Protein AF-A0A3D5YR78-F1 (afdb_monomer_lite)

Sequence (75 aa):
MAQPVKKLILLVNLGSPEDLTVGAIRDFLRQFLSDQRVVGLPKLLWYPILYGIILPIRAKKLLHKYEQIWLKDHG

pLDDT: mean 90.01, std 11.06, range [40.22, 97.38]

Radius of gyration: 18.11 Å; chains: 1; bounding box: 33×43×48 Å

Structure (mmCIF, N/CA/C/O backbone):
data_AF-A0A3D5YR78-F1
#
_entry.id   AF-A0A3D5YR78-F1
#
loop_
_atom_site.group_PDB
_atom_site.id
_atom_site.type_symbol
_atom_site.label_atom_id
_atom_site.label_alt_id
_atom_site.label_comp_id
_atom_site.label_asym_id
_atom_site.label_entity_id
_atom_site.label_seq_id
_atom_site.pdbx_PDB_ins_code
_atom_site.Cartn_x
_atom_site.Cartn_y
_atom_site.Cartn_z
_atom_site.occupancy
_atom_site.B_iso_or_equiv
_atom_site.auth_seq_id
_atom_site.auth_comp_id
_atom_site.auth_asym_id
_atom_site.auth_atom_id
_atom_site.pdbx_PDB_model_num
ATOM 1 N N . MET A 1 1 ? -18.460 -26.402 37.962 1.00 57.72 1 MET A N 1
ATOM 2 C CA . MET A 1 1 ? -17.278 -26.838 37.185 1.00 57.72 1 MET A CA 1
ATOM 3 C C . MET A 1 1 ? -16.912 -25.700 36.242 1.00 57.72 1 MET A C 1
ATOM 5 O O . MET A 1 1 ? -17.762 -25.313 35.451 1.00 57.72 1 MET A O 1
ATOM 9 N N . ALA A 1 2 ? -15.738 -25.082 36.390 1.00 69.12 2 ALA A N 1
ATOM 10 C CA . ALA A 1 2 ? -15.313 -23.996 35.504 1.00 69.12 2 ALA A CA 1
ATOM 11 C C . ALA A 1 2 ? -14.922 -24.581 34.138 1.00 69.12 2 ALA A C 1
ATOM 13 O O . ALA A 1 2 ? -14.107 -25.500 34.078 1.00 69.12 2 ALA A O 1
ATOM 14 N N . GLN A 1 3 ? -15.530 -24.090 33.057 1.00 75.19 3 GLN A N 1
ATOM 15 C CA . GLN A 1 3 ? -15.195 -24.542 31.708 1.00 75.19 3 GLN A CA 1
ATOM 16 C C . GLN A 1 3 ? -13.825 -23.982 31.290 1.00 75.19 3 GLN A C 1
ATOM 18 O O . GLN A 1 3 ? -13.550 -22.809 31.559 1.00 75.19 3 GLN A O 1
ATOM 23 N N . PRO A 1 4 ? -12.954 -24.779 30.645 1.00 75.00 4 PRO A N 1
ATOM 24 C CA . PRO A 1 4 ? -11.648 -24.303 30.210 1.00 75.00 4 PRO A CA 1
ATOM 25 C C . PRO A 1 4 ? -11.812 -23.208 29.150 1.00 75.00 4 PRO A C 1
ATOM 27 O O . PRO A 1 4 ? -12.474 -23.396 28.130 1.00 75.00 4 PRO A O 1
ATOM 30 N N . VAL A 1 5 ? -11.194 -22.049 29.385 1.00 80.31 5 VAL A N 1
ATOM 31 C CA . VAL A 1 5 ? -11.197 -20.934 28.431 1.00 80.31 5 VAL A CA 1
ATOM 32 C C . VAL A 1 5 ? -10.335 -21.310 27.227 1.00 80.31 5 VAL A C 1
ATOM 34 O O . VAL A 1 5 ? -9.124 -21.507 27.350 1.00 80.31 5 VAL A O 1
ATOM 37 N N . LYS A 1 6 ? -10.955 -21.400 26.049 1.00 85.81 6 LYS A N 1
ATOM 38 C CA . LYS A 1 6 ? -10.258 -21.660 24.786 1.00 85.81 6 LYS A CA 1
ATOM 39 C C . LYS A 1 6 ? -9.508 -20.390 24.374 1.00 85.81 6 LYS A C 1
ATOM 41 O O . LYS A 1 6 ? -10.128 -19.368 24.092 1.00 85.81 6 LYS A O 1
ATOM 46 N N . LYS A 1 7 ? -8.175 -20.433 24.384 1.00 88.75 7 LYS A N 1
ATOM 47 C CA . LYS A 1 7 ? -7.329 -19.295 23.995 1.00 88.75 7 LYS A CA 1
ATOM 48 C C . LYS A 1 7 ? -7.206 -19.244 22.472 1.00 88.75 7 LYS A C 1
ATOM 50 O O . LYS A 1 7 ? -6.828 -20.239 21.860 1.00 88.75 7 LYS A O 1
ATOM 55 N N . LEU A 1 8 ? -7.514 -18.089 21.884 1.00 92.69 8 LEU A N 1
ATOM 56 C CA . LEU A 1 8 ? -7.313 -17.790 20.466 1.00 92.69 8 LEU A CA 1
ATOM 57 C C . LEU A 1 8 ? -6.158 -16.795 20.332 1.00 92.69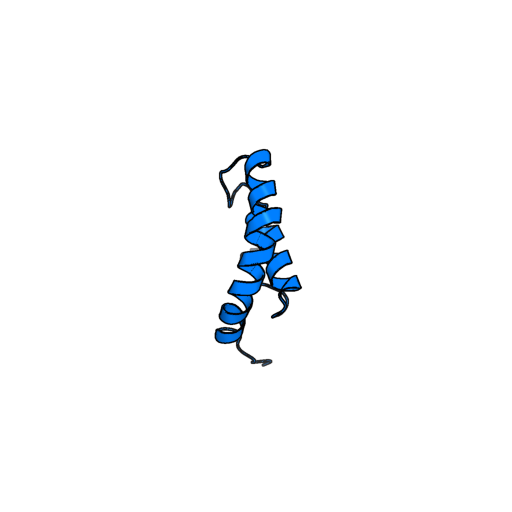 8 LEU A C 1
ATOM 59 O O . LEU A 1 8 ? -6.137 -15.783 21.029 1.00 92.69 8 LEU A O 1
ATOM 63 N N . ILE A 1 9 ? -5.221 -17.080 19.431 1.00 93.06 9 ILE A N 1
ATOM 64 C CA . ILE A 1 9 ? -4.135 -16.166 19.074 1.00 93.06 9 ILE A CA 1
ATOM 65 C C . ILE A 1 9 ? -4.421 -15.647 17.668 1.00 93.06 9 ILE A C 1
ATOM 67 O O . ILE A 1 9 ? -4.596 -16.440 16.745 1.00 93.06 9 ILE A O 1
ATOM 71 N N . LEU A 1 10 ? -4.471 -14.323 17.514 1.00 94.75 10 LEU A N 1
ATOM 72 C CA . LEU A 1 10 ? -4.615 -13.664 16.220 1.00 94.75 10 LEU A CA 1
ATOM 73 C C . LEU A 1 10 ? -3.276 -13.033 15.833 1.00 94.75 10 LEU A C 1
ATOM 75 O O . LEU A 1 10 ? -2.827 -12.086 16.476 1.00 94.75 10 LEU A O 1
ATOM 79 N N . LEU A 1 11 ? -2.654 -13.555 14.778 1.00 95.12 11 LEU A N 1
ATOM 80 C CA . LEU A 1 11 ? -1.488 -12.934 14.159 1.00 95.12 11 LEU A CA 1
ATOM 81 C C . LEU A 1 11 ? -1.965 -11.965 13.075 1.00 95.12 11 LEU A C 1
ATOM 83 O O . LEU A 1 11 ? -2.707 -12.360 12.178 1.00 95.12 11 LE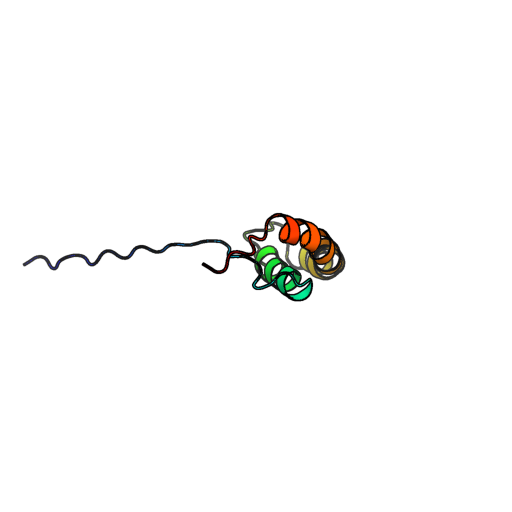U A O 1
ATOM 87 N N . VAL A 1 12 ? -1.541 -10.705 13.160 1.00 94.62 12 VAL A N 1
ATOM 88 C CA . VAL A 1 12 ? -1.899 -9.661 12.192 1.00 94.62 12 VAL A CA 1
ATOM 89 C C . VAL A 1 12 ? -0.650 -9.025 11.600 1.00 94.62 12 VAL A C 1
ATOM 91 O O . VAL A 1 12 ? 0.346 -8.818 12.289 1.00 94.62 12 VAL A O 1
ATOM 94 N N . ASN A 1 13 ? -0.723 -8.695 10.315 1.00 92.06 13 ASN A N 1
ATOM 95 C CA . ASN A 1 13 ? 0.255 -7.887 9.598 1.00 92.06 13 ASN A CA 1
ATOM 96 C C . ASN A 1 13 ? -0.499 -7.021 8.575 1.00 92.06 13 ASN A C 1
ATOM 98 O O . ASN A 1 13 ? -1.655 -7.289 8.254 1.00 92.06 13 ASN A O 1
ATOM 102 N N . LEU A 1 14 ? 0.169 -6.006 8.037 1.00 90.50 14 LEU A N 1
ATOM 103 C CA . LEU A 1 14 ? -0.321 -5.175 6.937 1.00 90.50 14 LEU A CA 1
ATOM 104 C C . LEU A 1 14 ? -0.455 -5.946 5.616 1.00 90.50 14 LEU A C 1
ATOM 106 O O . LEU A 1 14 ? -1.149 -5.497 4.709 1.00 90.50 14 LEU A O 1
ATOM 110 N N . GLY A 1 15 ? 0.223 -7.088 5.505 1.00 89.69 15 GLY A N 1
ATOM 111 C CA . GLY A 1 15 ? 0.340 -7.837 4.261 1.00 89.69 15 GLY A CA 1
ATOM 112 C C . GLY A 1 15 ? 1.466 -7.310 3.374 1.00 89.69 15 GLY A C 1
ATOM 113 O O . GLY A 1 15 ? 2.336 -6.548 3.801 1.00 89.69 15 GLY A O 1
ATOM 114 N N . SER A 1 16 ? 1.488 -7.771 2.131 1.00 91.94 16 SER A N 1
ATOM 115 C CA . SER A 1 16 ? 2.466 -7.411 1.101 1.00 91.94 16 SER A CA 1
ATOM 116 C C . SER A 1 16 ? 1.813 -7.565 -0.277 1.00 91.94 16 SER A C 1
ATOM 118 O O . SER A 1 16 ? 0.750 -8.186 -0.360 1.00 91.94 16 SER A O 1
ATOM 120 N N . PRO A 1 17 ? 2.390 -6.990 -1.347 1.00 94.06 17 PRO A N 1
ATOM 121 C CA . PRO A 1 17 ? 1.920 -7.245 -2.705 1.00 94.06 17 PRO A CA 1
ATO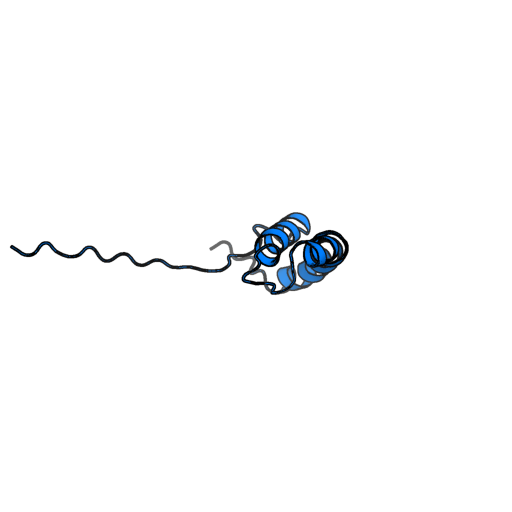M 122 C C . PRO A 1 17 ? 1.895 -8.746 -3.014 1.00 94.06 17 PRO A C 1
ATOM 124 O O . PRO A 1 17 ? 2.788 -9.477 -2.593 1.00 94.06 17 PRO A O 1
ATOM 127 N N . GLU A 1 18 ? 0.880 -9.179 -3.759 1.00 91.69 18 GLU A N 1
ATOM 128 C CA . GLU A 1 18 ? 0.701 -10.580 -4.173 1.00 91.69 18 GLU A CA 1
ATOM 129 C C . GLU A 1 18 ? 1.765 -11.057 -5.173 1.00 91.69 18 GLU A C 1
ATOM 131 O O . GLU A 1 18 ? 2.063 -12.244 -5.229 1.00 91.69 18 GLU A O 1
ATOM 136 N N . ASP A 1 19 ? 2.347 -10.132 -5.940 1.00 92.44 19 ASP A N 1
ATOM 137 C CA . ASP A 1 19 ? 3.358 -10.417 -6.955 1.00 92.44 19 ASP A CA 1
ATOM 138 C C . ASP A 1 19 ? 4.258 -9.189 -7.196 1.00 92.44 19 ASP A C 1
ATOM 140 O O . ASP A 1 19 ? 3.909 -8.046 -6.866 1.00 92.44 19 ASP A O 1
ATOM 144 N N . LEU A 1 20 ? 5.401 -9.410 -7.842 1.00 92.44 20 LEU A N 1
ATOM 145 C CA . LEU A 1 20 ? 6.332 -8.398 -8.339 1.00 92.44 20 LEU A CA 1
ATOM 146 C C . LEU A 1 20 ? 5.853 -7.781 -9.658 1.00 92.44 20 LEU A C 1
ATOM 148 O O . LEU A 1 20 ? 6.603 -7.638 -10.622 1.00 92.44 20 LEU A O 1
ATOM 152 N N . THR A 1 21 ? 4.588 -7.375 -9.711 1.00 94.62 21 THR A N 1
ATOM 153 C CA . THR A 1 21 ? 4.058 -6.609 -10.839 1.00 94.62 21 THR A CA 1
ATOM 154 C C . THR A 1 21 ? 3.667 -5.211 -10.392 1.00 94.62 21 THR A C 1
ATOM 156 O O . THR A 1 21 ? 3.233 -4.974 -9.263 1.00 94.62 21 THR A O 1
ATOM 159 N N . VAL A 1 22 ? 3.773 -4.241 -11.305 1.00 94.69 22 VAL A N 1
ATOM 160 C CA . VAL A 1 22 ? 3.320 -2.868 -11.031 1.00 94.69 22 VAL A CA 1
ATOM 161 C C . VAL A 1 22 ? 1.837 -2.851 -10.638 1.00 94.69 22 VAL A C 1
ATOM 163 O O . VAL A 1 22 ? 1.445 -2.036 -9.807 1.00 94.69 22 VAL A O 1
ATOM 166 N N . GLY A 1 23 ? 1.027 -3.753 -11.207 1.00 95.56 23 GLY A N 1
ATOM 167 C CA . GLY A 1 23 ? -0.389 -3.922 -10.871 1.00 95.56 23 GLY A CA 1
ATOM 168 C C . GLY A 1 23 ? -0.592 -4.335 -9.415 1.00 95.56 23 GLY A C 1
ATOM 169 O O . GLY A 1 23 ? -1.211 -3.581 -8.664 1.00 95.56 23 GLY A O 1
ATOM 170 N N . ALA A 1 24 ? 0.017 -5.450 -9.004 1.00 95.19 24 ALA A N 1
ATOM 171 C CA . ALA A 1 24 ? -0.058 -5.970 -7.638 1.00 95.19 24 ALA A CA 1
ATOM 172 C C . ALA A 1 24 ? 0.419 -4.944 -6.596 1.00 95.19 24 ALA A C 1
ATOM 174 O O . ALA A 1 24 ? -0.264 -4.673 -5.605 1.00 95.19 24 ALA A O 1
ATOM 175 N N . ILE A 1 25 ? 1.557 -4.288 -6.852 1.00 95.75 25 ILE A N 1
ATOM 176 C CA . ILE A 1 25 ? 2.095 -3.247 -5.963 1.00 95.75 25 ILE A CA 1
ATOM 177 C C . ILE A 1 25 ? 1.136 -2.056 -5.884 1.00 95.75 25 ILE A C 1
ATOM 179 O O . ILE A 1 25 ? 0.886 -1.525 -4.801 1.00 95.75 25 ILE A O 1
ATOM 183 N N . ARG A 1 26 ? 0.582 -1.613 -7.018 1.00 96.44 26 ARG A N 1
ATOM 184 C CA . ARG A 1 26 ? -0.383 -0.508 -7.051 1.00 96.44 26 ARG A CA 1
ATOM 185 C C . ARG A 1 26 ? -1.639 -0.848 -6.256 1.00 96.44 26 ARG A C 1
ATOM 187 O O . ARG A 1 26 ? -2.156 0.025 -5.562 1.00 96.44 26 ARG A O 1
ATOM 194 N N . ASP A 1 27 ? -2.135 -2.071 -6.361 1.00 96.25 27 ASP A N 1
ATOM 195 C CA . ASP A 1 27 ? -3.379 -2.468 -5.710 1.00 96.25 27 ASP A CA 1
ATOM 196 C C . ASP A 1 27 ? -3.181 -2.654 -4.197 1.00 96.25 27 ASP A C 1
ATOM 198 O O . ASP A 1 27 ? -3.998 -2.145 -3.424 1.00 96.25 27 ASP A O 1
ATOM 202 N N . PHE A 1 28 ? -2.032 -3.187 -3.765 1.00 95.81 28 PHE A N 1
ATOM 203 C CA . PHE A 1 28 ? -1.600 -3.154 -2.361 1.00 95.81 28 PHE A CA 1
ATOM 204 C C . PHE A 1 28 ? -1.516 -1.717 -1.815 1.00 95.81 28 PHE A C 1
ATOM 206 O O . PHE A 1 28 ? -2.135 -1.390 -0.799 1.00 95.81 28 PHE A O 1
ATOM 213 N N . LEU A 1 29 ? -0.811 -0.818 -2.516 1.00 96.25 29 LEU A N 1
ATOM 214 C CA . LEU A 1 29 ? -0.696 0.587 -2.108 1.00 96.25 29 LEU A CA 1
ATOM 215 C C . LEU A 1 29 ? -2.054 1.284 -2.055 1.00 96.25 29 LEU A C 1
ATOM 217 O O . LEU A 1 29 ? -2.274 2.118 -1.181 1.00 96.25 29 LEU A O 1
ATOM 221 N N . ARG A 1 30 ? -2.956 0.974 -2.990 1.00 96.75 30 ARG A N 1
ATOM 222 C CA . ARG A 1 30 ? -4.300 1.554 -3.021 1.00 96.75 30 ARG A CA 1
ATOM 223 C C . ARG A 1 30 ? -5.076 1.160 -1.776 1.00 96.75 30 ARG A C 1
ATOM 225 O O . ARG A 1 30 ? -5.654 2.045 -1.156 1.00 96.75 30 ARG A O 1
ATOM 232 N N . GLN A 1 31 ? -5.080 -0.119 -1.408 1.00 95.25 31 GLN A N 1
ATOM 233 C CA . GLN A 1 31 ? -5.776 -0.589 -0.208 1.00 95.25 31 GLN A CA 1
ATOM 234 C C . GLN A 1 31 ? -5.190 0.060 1.051 1.00 95.25 31 GLN A C 1
ATOM 236 O O . GLN A 1 31 ? -5.931 0.641 1.841 1.00 95.25 31 GLN A O 1
ATOM 241 N N . PHE A 1 32 ? -3.861 0.058 1.180 1.00 95.06 32 PHE A N 1
ATOM 242 C CA . PHE A 1 32 ? -3.172 0.597 2.352 1.00 95.06 32 PHE A CA 1
ATOM 243 C C . PHE A 1 32 ? -3.328 2.120 2.498 1.00 95.06 32 PHE A C 1
ATOM 245 O O . PHE A 1 32 ? -3.697 2.619 3.557 1.00 95.06 32 PHE A O 1
ATOM 252 N N . LEU A 1 33 ? -3.087 2.880 1.426 1.00 96.38 33 LEU A N 1
ATOM 253 C CA . LEU A 1 33 ? -3.100 4.346 1.464 1.00 96.38 33 LEU A CA 1
ATOM 254 C C . LEU A 1 33 ? -4.504 4.951 1.353 1.00 96.38 33 LEU A C 1
ATOM 256 O O . LEU A 1 33 ? -4.651 6.155 1.551 1.00 96.38 33 LEU A O 1
ATOM 260 N N . SER A 1 34 ? -5.533 4.161 1.035 1.00 95.44 34 SER A N 1
ATOM 261 C CA . SER A 1 34 ? -6.924 4.636 1.094 1.00 95.44 34 SER A CA 1
ATOM 262 C C . SER A 1 34 ? -7.470 4.688 2.524 1.00 95.44 34 SER A C 1
ATOM 264 O O . SER A 1 34 ? -8.494 5.346 2.745 1.00 95.44 34 SER A O 1
ATOM 266 N N . ASP A 1 35 ? -6.817 4.024 3.488 1.00 95.50 35 ASP A N 1
ATOM 267 C CA . ASP A 1 35 ? -7.215 4.060 4.896 1.00 95.50 35 ASP A CA 1
ATOM 268 C C . ASP A 1 35 ? -6.856 5.416 5.533 1.00 95.50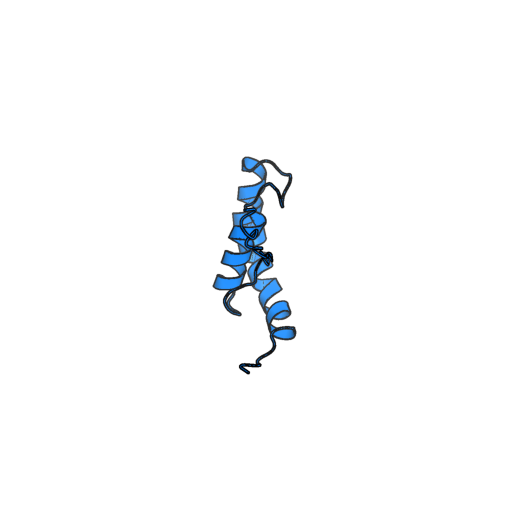 35 ASP A C 1
ATOM 270 O O . ASP A 1 35 ? -5.708 5.864 5.543 1.00 95.50 35 ASP A O 1
ATOM 274 N N . GLN A 1 36 ? -7.861 6.075 6.109 1.00 93.56 36 GLN A N 1
ATOM 275 C CA . GLN A 1 36 ? -7.716 7.357 6.809 1.00 93.56 36 GLN A CA 1
ATOM 276 C C . GLN A 1 36 ? -6.985 7.228 8.152 1.00 93.56 36 GLN A C 1
ATOM 278 O O . GLN A 1 36 ? -6.545 8.227 8.712 1.00 93.56 36 GLN A O 1
ATOM 283 N N . ARG A 1 37 ? -6.819 6.006 8.666 1.00 93.75 37 ARG A N 1
ATOM 284 C CA . ARG A 1 37 ? -5.949 5.721 9.816 1.00 93.75 37 ARG A CA 1
ATOM 285 C C . ARG A 1 37 ? -4.468 5.757 9.443 1.00 93.75 37 ARG A C 1
ATOM 287 O O . ARG A 1 37 ? -3.637 5.983 10.314 1.00 93.75 37 ARG A O 1
ATOM 294 N N . VAL A 1 38 ? -4.143 5.554 8.164 1.00 94.50 38 VAL A N 1
ATOM 295 C CA . VAL A 1 38 ? -2.774 5.647 7.633 1.00 94.50 38 VAL A CA 1
ATOM 296 C C . VAL A 1 38 ? -2.474 7.073 7.171 1.00 94.50 38 VAL A C 1
ATOM 298 O O . VAL A 1 38 ? -1.359 7.558 7.350 1.00 94.50 38 VAL A O 1
ATOM 301 N N . VAL A 1 39 ? -3.465 7.761 6.593 1.00 95.06 39 VAL A N 1
ATOM 302 C CA . VAL A 1 39 ? -3.303 9.120 6.062 1.00 95.06 39 VAL A CA 1
ATOM 303 C C . VAL A 1 39 ? -4.308 10.083 6.688 1.00 95.06 39 VAL A C 1
ATOM 305 O O . VAL A 1 39 ? -5.506 9.970 6.454 1.00 95.06 39 VAL A O 1
ATOM 308 N N . GLY A 1 40 ? -3.806 11.086 7.415 1.00 95.19 40 GLY A N 1
ATOM 309 C CA . GLY A 1 40 ? -4.626 12.068 8.140 1.00 95.19 40 GLY A CA 1
ATOM 310 C C . GLY A 1 40 ? -5.236 13.195 7.295 1.00 95.19 40 GLY A C 1
ATOM 311 O O . GLY A 1 40 ? -5.867 14.092 7.846 1.00 95.19 40 GLY A O 1
ATOM 312 N N . LEU A 1 41 ? -5.043 13.192 5.971 1.00 95.88 41 LEU A N 1
ATOM 313 C CA . LEU A 1 41 ? -5.642 14.188 5.079 1.00 95.88 41 LEU A CA 1
ATOM 314 C C . LEU A 1 41 ? -7.096 13.821 4.739 1.00 95.88 41 LEU A C 1
ATOM 316 O O . LEU A 1 41 ? -7.372 12.646 4.472 1.00 95.88 41 LEU A O 1
ATOM 320 N N . PRO A 1 42 ? -8.009 14.811 4.641 1.00 95.81 42 PRO A N 1
ATOM 321 C CA . PRO A 1 42 ? -9.377 14.579 4.191 1.00 95.81 42 PRO A CA 1
ATOM 322 C C . PRO A 1 42 ? -9.419 13.865 2.837 1.00 95.81 42 PRO A C 1
ATOM 324 O O . PRO A 1 42 ? -8.698 14.244 1.909 1.00 95.81 42 PRO A O 1
ATOM 327 N N . LYS A 1 43 ? -10.318 12.881 2.689 1.00 94.69 43 LYS A N 1
ATOM 328 C CA . LYS A 1 43 ? -10.463 12.070 1.461 1.00 94.69 43 LYS A CA 1
ATOM 329 C C . LYS A 1 43 ? -10.525 12.896 0.176 1.00 94.69 43 LYS A C 1
ATOM 331 O O . LYS A 1 43 ? -9.918 12.509 -0.815 1.00 94.69 43 LYS A O 1
ATOM 336 N N . LEU A 1 44 ? -11.219 14.036 0.203 1.00 95.62 44 LEU A N 1
ATOM 337 C CA . LEU A 1 44 ? -11.394 14.893 -0.972 1.00 95.62 44 LEU A CA 1
ATOM 338 C C . LEU A 1 44 ? -10.067 15.466 -1.490 1.00 95.62 44 LEU A C 1
ATOM 340 O O . LEU A 1 44 ? -9.884 15.583 -2.695 1.00 95.62 44 LEU A O 1
ATOM 344 N N . LEU A 1 45 ? -9.134 15.781 -0.588 1.00 96.38 45 LEU A N 1
ATOM 345 C CA . LEU A 1 45 ? -7.795 16.250 -0.948 1.00 96.38 45 LEU A CA 1
ATOM 346 C C . LEU A 1 45 ? -6.865 15.076 -1.249 1.00 96.38 45 LEU A C 1
ATOM 348 O O . LEU A 1 45 ? -6.045 15.139 -2.163 1.00 96.38 45 LEU A O 1
ATOM 352 N N . TRP A 1 46 ? -6.998 13.988 -0.490 1.00 97.38 46 TRP A N 1
ATOM 353 C CA . TRP A 1 46 ? -6.086 12.860 -0.594 1.00 97.38 46 TRP A CA 1
ATOM 354 C C . TRP A 1 46 ? -6.305 12.011 -1.841 1.00 97.38 46 TRP A C 1
ATOM 356 O O . TRP A 1 46 ? -5.337 11.596 -2.468 1.00 97.38 46 TRP A O 1
ATOM 366 N N . TYR A 1 47 ? -7.551 11.746 -2.232 1.00 96.75 47 TYR A N 1
ATOM 367 C CA . TYR A 1 47 ? -7.837 10.822 -3.331 1.00 96.75 47 TYR A CA 1
ATOM 368 C C . TYR A 1 47 ? -7.282 11.319 -4.677 1.00 96.75 47 TYR A C 1
ATOM 370 O O . TYR A 1 47 ? -6.642 10.519 -5.360 1.00 96.75 47 TYR A O 1
ATOM 378 N N . PRO A 1 48 ? -7.394 12.609 -5.053 1.00 97.38 48 PRO A N 1
ATOM 379 C CA . PRO A 1 48 ? -6.725 13.127 -6.246 1.00 97.38 48 PRO A CA 1
ATOM 380 C C . PRO A 1 48 ? -5.204 12.919 -6.225 1.00 97.38 48 PRO A C 1
ATOM 382 O O . PRO A 1 48 ? -4.620 12.527 -7.234 1.00 97.38 48 PRO A O 1
ATOM 385 N N . ILE A 1 49 ? -4.560 13.105 -5.069 1.00 96.62 49 ILE A N 1
ATOM 386 C CA . ILE A 1 49 ? -3.115 12.890 -4.906 1.00 96.62 49 ILE A CA 1
ATOM 387 C C . ILE A 1 49 ? -2.783 11.395 -5.010 1.00 96.62 49 ILE A C 1
ATOM 389 O O . ILE A 1 49 ? -1.846 11.006 -5.713 1.00 96.62 49 ILE A O 1
ATOM 393 N N . LEU A 1 50 ? -3.570 10.547 -4.344 1.00 97.25 50 LEU A N 1
ATOM 394 C CA . LEU A 1 50 ? -3.403 9.101 -4.337 1.00 97.25 50 LEU A CA 1
ATOM 395 C C . LEU A 1 50 ? -3.512 8.533 -5.753 1.00 97.25 50 LEU A C 1
ATOM 397 O O . LEU A 1 50 ? -2.566 7.918 -6.242 1.00 97.25 50 LEU A O 1
ATOM 401 N N . TYR A 1 51 ? -4.641 8.765 -6.420 1.00 96.75 51 TYR A N 1
ATOM 402 C CA . TYR A 1 51 ? -4.932 8.185 -7.729 1.00 96.75 51 TYR A CA 1
ATOM 403 C C . TYR A 1 51 ? -4.194 8.889 -8.875 1.00 96.75 51 TYR A C 1
ATOM 405 O O . TYR A 1 51 ? -3.814 8.222 -9.836 1.00 96.75 51 TYR A O 1
ATOM 413 N N . GLY A 1 52 ? -3.946 10.199 -8.772 1.00 96.31 52 GLY A N 1
ATOM 414 C CA . GLY A 1 52 ? -3.303 10.984 -9.829 1.00 96.31 52 GLY A CA 1
ATOM 415 C C . GLY A 1 52 ? -1.775 10.958 -9.804 1.00 96.31 52 GLY A C 1
ATOM 416 O O . GLY A 1 52 ? -1.148 10.963 -10.860 1.00 96.31 52 GLY A O 1
ATOM 417 N N . ILE A 1 53 ? -1.157 10.911 -8.619 1.00 95.81 53 ILE A N 1
ATOM 418 C CA . ILE A 1 53 ? 0.301 11.068 -8.473 1.00 95.81 53 ILE A CA 1
ATOM 419 C C . ILE A 1 53 ? 0.922 9.823 -7.838 1.00 95.81 53 ILE A C 1
ATOM 421 O O . ILE A 1 53 ? 1.860 9.242 -8.385 1.00 95.81 53 ILE A O 1
ATOM 425 N N . ILE A 1 54 ? 0.411 9.382 -6.688 1.00 96.31 54 ILE A N 1
ATOM 426 C CA . ILE A 1 54 ? 1.081 8.350 -5.887 1.00 96.31 54 ILE A CA 1
ATOM 427 C C . ILE A 1 54 ? 1.009 6.986 -6.564 1.00 96.31 54 ILE A C 1
ATOM 429 O O . ILE A 1 54 ? 2.051 6.384 -6.806 1.00 96.31 54 ILE A O 1
ATOM 433 N N . LEU A 1 55 ? -0.184 6.490 -6.885 1.00 95.94 55 LEU A N 1
ATOM 434 C CA . LEU A 1 55 ? -0.354 5.173 -7.498 1.00 95.94 55 LEU A CA 1
ATOM 435 C C . LEU A 1 55 ? 0.416 5.009 -8.825 1.00 95.94 55 LEU A C 1
ATOM 437 O O . LEU A 1 55 ? 1.139 4.018 -8.943 1.00 95.94 55 LEU A O 1
ATOM 441 N N . PRO A 1 56 ? 0.355 5.937 -9.805 1.00 94.44 56 PRO A N 1
ATOM 442 C CA . PRO A 1 56 ? 1.061 5.753 -11.076 1.00 94.44 56 PRO A CA 1
ATOM 443 C C . PRO A 1 56 ? 2.587 5.882 -10.964 1.00 94.44 56 PRO A C 1
ATOM 445 O O . PRO A 1 56 ? 3.308 5.202 -11.698 1.00 94.44 56 PRO A O 1
ATOM 448 N N . ILE A 1 57 ? 3.098 6.732 -10.063 1.00 95.56 57 ILE A N 1
ATOM 449 C CA . ILE A 1 57 ? 4.542 6.992 -9.936 1.00 95.56 57 ILE A CA 1
ATOM 450 C C . ILE A 1 57 ? 5.190 6.019 -8.950 1.00 95.56 57 ILE A C 1
ATOM 452 O O . ILE A 1 57 ? 6.221 5.409 -9.244 1.00 95.56 57 ILE A O 1
ATOM 456 N N . ARG A 1 58 ? 4.610 5.881 -7.755 1.00 93.94 58 ARG A N 1
ATOM 457 C CA . ARG A 1 58 ? 5.212 5.141 -6.642 1.00 93.94 58 ARG A CA 1
ATOM 458 C C . ARG A 1 58 ? 5.200 3.640 -6.893 1.00 93.94 58 ARG A C 1
ATOM 460 O O . ARG A 1 58 ? 6.195 3.002 -6.574 1.00 93.94 58 ARG A O 1
ATOM 467 N N . ALA A 1 59 ? 4.149 3.096 -7.513 1.00 91.88 59 ALA A N 1
ATOM 468 C CA . ALA A 1 59 ? 4.100 1.670 -7.841 1.00 91.88 59 ALA A CA 1
ATOM 469 C C . ALA A 1 59 ? 5.259 1.262 -8.768 1.00 91.88 59 ALA A C 1
ATOM 471 O O . ALA A 1 59 ? 5.963 0.298 -8.485 1.00 91.88 59 ALA A O 1
ATOM 472 N N . LYS A 1 60 ? 5.536 2.061 -9.810 1.00 92.00 60 LYS A N 1
ATOM 473 C CA . LYS A 1 60 ? 6.661 1.824 -10.733 1.00 92.00 60 LYS A CA 1
ATOM 474 C C . LYS A 1 60 ? 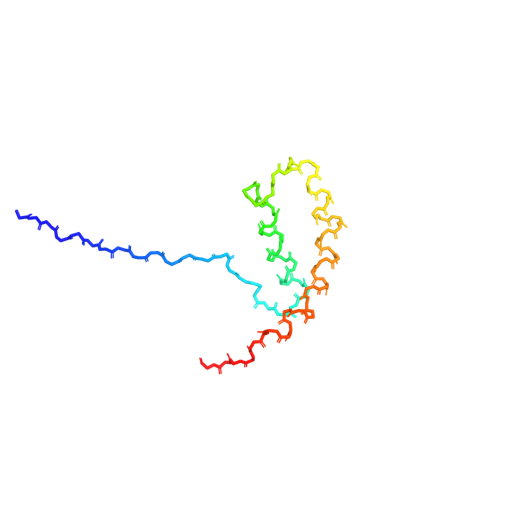8.017 1.904 -10.032 1.00 92.00 60 LYS A C 1
ATOM 476 O O . LYS A 1 60 ? 8.872 1.057 -10.250 1.00 92.00 60 LYS A O 1
ATOM 481 N N . LYS A 1 61 ? 8.210 2.906 -9.167 1.00 92.69 61 LYS A N 1
ATOM 482 C CA . LYS A 1 61 ? 9.467 3.082 -8.416 1.00 92.69 61 LYS A CA 1
ATOM 483 C C . LYS A 1 61 ? 9.701 1.985 -7.376 1.00 92.69 61 LYS A C 1
ATOM 485 O O . LYS A 1 61 ? 10.848 1.665 -7.085 1.00 92.69 61 LYS A O 1
ATOM 490 N N . LEU A 1 62 ? 8.635 1.460 -6.773 1.00 91.25 62 LEU A N 1
ATOM 491 C CA . LEU A 1 62 ? 8.739 0.428 -5.744 1.00 91.25 62 LEU A CA 1
ATOM 492 C C . LEU A 1 62 ? 9.038 -0.952 -6.317 1.00 91.25 62 LEU A C 1
ATOM 494 O O . LEU A 1 62 ? 9.643 -1.735 -5.597 1.00 91.25 62 LEU A O 1
ATOM 498 N N . LEU A 1 63 ? 8.690 -1.225 -7.577 1.00 92.81 63 LEU A N 1
ATOM 499 C CA . LEU A 1 63 ? 8.986 -2.505 -8.219 1.00 92.81 63 LEU A CA 1
ATOM 500 C C . LEU A 1 63 ? 10.464 -2.892 -8.073 1.00 92.81 63 LEU A C 1
ATOM 502 O O . LEU A 1 63 ? 10.749 -3.922 -7.482 1.00 92.81 63 LEU A O 1
ATOM 506 N N . HIS A 1 64 ? 11.392 -2.010 -8.459 1.00 88.94 64 HIS A N 1
ATOM 507 C CA . HIS A 1 64 ? 12.835 -2.258 -8.306 1.00 88.94 64 HIS A CA 1
ATOM 508 C C . HIS A 1 64 ? 13.263 -2.547 -6.864 1.00 88.94 64 HIS A C 1
ATOM 510 O O . HIS A 1 64 ? 14.185 -3.321 -6.631 1.00 88.94 64 HIS A O 1
ATOM 516 N N . LYS A 1 65 ? 12.622 -1.911 -5.878 1.00 89.69 65 LYS A N 1
ATOM 517 C CA . LYS A 1 65 ? 12.949 -2.152 -4.468 1.00 89.69 65 LYS A CA 1
ATOM 518 C C . LYS A 1 65 ? 12.427 -3.503 -4.005 1.00 89.69 65 LYS A C 1
ATOM 520 O O . LYS A 1 65 ? 13.146 -4.207 -3.308 1.00 89.69 65 LYS A O 1
ATOM 525 N N . TYR A 1 66 ? 11.196 -3.847 -4.386 1.00 88.44 66 TYR A N 1
ATOM 526 C CA . TYR A 1 66 ? 10.617 -5.149 -4.078 1.00 88.44 66 TYR A CA 1
ATOM 527 C C . TYR A 1 66 ? 11.413 -6.267 -4.752 1.00 88.44 66 TYR A C 1
ATOM 529 O O . TYR A 1 66 ? 11.764 -7.217 -4.071 1.00 88.44 66 TYR A O 1
ATOM 537 N N . GLU A 1 67 ? 11.808 -6.111 -6.016 1.00 89.50 67 GLU A N 1
ATOM 538 C CA . GLU A 1 67 ? 12.655 -7.071 -6.739 1.00 89.50 67 GLU A CA 1
ATOM 539 C C . GLU A 1 67 ? 13.976 -7.377 -6.013 1.00 89.50 67 GLU A C 1
ATOM 541 O O . GLU A 1 67 ? 14.419 -8.520 -6.013 1.00 89.50 67 GLU A O 1
ATOM 546 N N . GLN A 1 68 ? 14.597 -6.382 -5.368 1.00 89.31 68 GLN A N 1
ATOM 547 C CA . GLN A 1 68 ? 15.866 -6.562 -4.647 1.00 89.31 68 GLN A CA 1
ATOM 548 C C . GLN A 1 68 ? 15.731 -7.359 -3.346 1.00 89.31 68 GLN A C 1
ATOM 550 O O . GLN A 1 68 ? 16.683 -8.020 -2.938 1.00 89.31 68 GLN A O 1
ATOM 555 N N . ILE A 1 69 ? 14.583 -7.261 -2.674 1.00 87.81 69 ILE A N 1
ATOM 556 C CA . ILE A 1 69 ? 14.341 -7.911 -1.375 1.00 87.81 69 ILE A CA 1
ATOM 557 C C . ILE A 1 69 ? 13.472 -9.164 -1.494 1.00 87.81 69 ILE A C 1
ATOM 559 O O . ILE A 1 69 ? 13.273 -9.865 -0.504 1.00 87.81 69 ILE A O 1
ATOM 563 N N . TRP A 1 70 ? 12.923 -9.430 -2.679 1.00 87.06 70 TRP A N 1
ATOM 564 C CA . TRP A 1 70 ? 12.082 -10.589 -2.918 1.00 87.06 70 TRP A CA 1
ATOM 565 C C . TRP A 1 70 ? 12.939 -11.846 -2.940 1.00 87.06 70 TRP A C 1
ATOM 567 O O . TRP A 1 70 ? 13.668 -12.123 -3.895 1.00 87.06 70 TRP A O 1
ATOM 577 N N . LEU A 1 71 ? 12.846 -12.615 -1.863 1.00 81.38 71 LEU A N 1
ATOM 578 C CA . LEU A 1 71 ? 13.449 -13.933 -1.791 1.00 81.38 71 LEU A CA 1
ATOM 579 C C . LEU A 1 71 ? 12.729 -14.830 -2.803 1.00 81.38 71 LEU A C 1
ATOM 581 O O . LEU A 1 71 ? 11.523 -15.042 -2.713 1.00 81.38 71 LEU A O 1
ATOM 585 N N . LYS A 1 72 ? 13.468 -15.368 -3.778 1.00 67.00 72 LYS A N 1
ATOM 586 C CA . LYS A 1 72 ? 12.960 -16.370 -4.731 1.00 67.00 72 LYS A CA 1
ATOM 587 C C . LYS A 1 72 ? 12.786 -17.762 -4.105 1.00 67.00 72 LYS A C 1
ATOM 589 O O . LYS A 1 72 ? 12.628 -18.733 -4.841 1.00 67.00 72 LYS A O 1
ATOM 594 N N . ASP A 1 73 ? 12.801 -17.867 -2.781 1.00 58.59 73 ASP A N 1
ATOM 595 C CA . ASP A 1 73 ? 12.645 -19.141 -2.093 1.00 58.59 73 ASP A CA 1
ATOM 596 C C . ASP A 1 73 ? 11.171 -19.535 -2.041 1.00 58.59 73 ASP A C 1
ATOM 598 O O . ASP A 1 73 ? 10.387 -19.070 -1.217 1.00 58.59 73 ASP A O 1
ATOM 602 N N . HIS A 1 74 ? 10.815 -20.418 -2.971 1.00 49.41 74 HIS A N 1
ATOM 603 C CA . HIS A 1 74 ? 9.831 -21.454 -2.707 1.00 49.41 74 HIS A CA 1
ATOM 604 C C . HIS A 1 74 ? 10.562 -22.569 -1.954 1.00 49.41 74 HIS A C 1
ATOM 606 O O . HIS A 1 74 ? 11.295 -23.352 -2.561 1.00 49.41 74 HIS A O 1
ATOM 612 N N . GLY A 1 75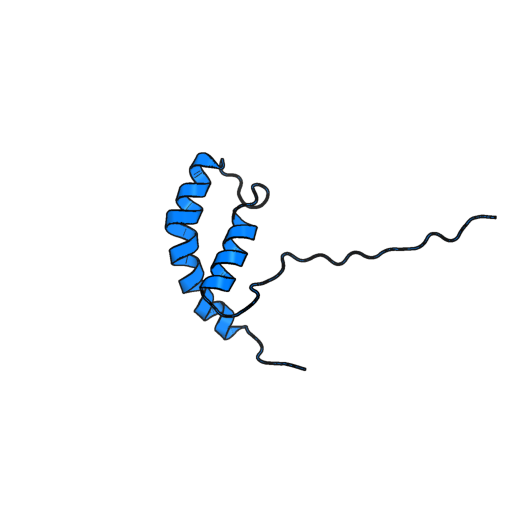 ? 10.366 -22.603 -0.640 1.00 40.22 75 GLY A N 1
ATOM 613 C CA . GLY A 1 75 ? 10.672 -23.728 0.235 1.00 40.22 75 GLY A CA 1
ATOM 614 C C . GLY A 1 75 ? 9.541 -23.885 1.228 1.00 40.22 75 GLY A C 1
ATOM 615 O O . GLY A 1 75 ? 9.476 -23.036 2.143 1.00 40.22 75 GLY A O 1
#

Foldseek 3Di:
DDDDDDDDDDDDDLDDFPDLDLVSLLVSQCVQQCDCVNPVDDCVVRVCCSVVPCSVPVSVVCSVVCVVVDDPDPD

Secondary structure (DSSP, 8-state):
-PPPP------------SSSSHHHHHHHHHHHHT-TTT--S-HHHHHHHIIIIIHHHHHHHHHHHHHHH------